Protein AF-A0A522FNX1-F1 (afdb_monomer)

Structure (mmCIF, N/CA/C/O backbone):
data_AF-A0A522FNX1-F1
#
_entry.id   AF-A0A522FNX1-F1
#
loop_
_atom_site.group_PDB
_atom_site.id
_atom_site.type_symbol
_atom_site.label_atom_id
_atom_site.label_alt_id
_atom_site.label_comp_id
_atom_site.label_asym_id
_atom_site.label_entity_id
_atom_site.label_seq_id
_atom_site.pdbx_PDB_ins_code
_atom_site.Cartn_x
_atom_site.Cartn_y
_atom_site.Cartn_z
_atom_site.occupancy
_atom_site.B_iso_or_equiv
_atom_site.auth_seq_id
_atom_site.auth_comp_id
_atom_site.auth_asym_id
_atom_site.auth_atom_id
_atom_site.pdbx_PDB_model_num
ATOM 1 N N . MET A 1 1 ? 17.666 9.784 -71.503 1.00 43.00 1 MET A N 1
ATOM 2 C CA . MET A 1 1 ? 17.856 9.329 -70.105 1.00 43.00 1 MET A CA 1
ATOM 3 C C . MET A 1 1 ? 17.173 10.364 -69.218 1.00 43.00 1 MET A C 1
ATOM 5 O O . MET A 1 1 ? 17.655 11.474 -69.120 1.00 43.00 1 MET A O 1
ATOM 9 N N . ARG A 1 2 ? 15.865 10.236 -68.980 1.00 44.34 2 ARG A N 1
ATOM 10 C CA . ARG A 1 2 ? 15.191 9.408 -67.959 1.00 44.34 2 ARG A CA 1
ATOM 11 C C . ARG A 1 2 ? 15.421 9.919 -66.525 1.00 44.34 2 ARG A C 1
ATOM 13 O O . ARG A 1 2 ? 16.422 9.598 -65.908 1.00 44.34 2 ARG A O 1
ATOM 20 N N . LYS A 1 3 ? 14.381 10.586 -66.009 1.00 41.34 3 LYS A N 1
ATOM 21 C CA . LYS A 1 3 ? 13.812 10.338 -64.672 1.00 41.34 3 LYS A CA 1
ATOM 22 C C . LYS A 1 3 ? 14.717 10.638 -63.461 1.00 41.34 3 LYS A C 1
ATOM 24 O O . LYS A 1 3 ? 14.727 9.861 -62.521 1.00 41.34 3 LYS A O 1
ATOM 29 N N . GLY A 1 4 ? 15.450 11.752 -63.458 1.00 39.78 4 GLY A N 1
ATOM 30 C CA . GLY A 1 4 ? 16.242 12.165 -62.284 1.00 39.78 4 GLY A CA 1
ATOM 31 C C . GLY A 1 4 ? 15.577 13.219 -61.392 1.00 39.78 4 GLY A C 1
ATOM 32 O O . GLY A 1 4 ? 15.793 13.231 -60.188 1.00 39.78 4 GLY A O 1
ATOM 33 N N . LEU A 1 5 ? 14.742 14.094 -61.964 1.00 45.50 5 LEU A N 1
ATOM 34 C CA . LEU A 1 5 ? 14.349 15.344 -61.293 1.00 45.50 5 LEU A CA 1
ATOM 35 C C . LEU A 1 5 ? 12.934 15.331 -60.684 1.00 45.50 5 LEU A C 1
ATOM 37 O O . LEU A 1 5 ? 12.597 16.199 -59.892 1.00 45.50 5 LEU A O 1
ATOM 41 N N . LEU A 1 6 ? 12.115 14.324 -61.004 1.00 42.06 6 LEU A N 1
ATOM 42 C CA . LEU A 1 6 ? 10.722 14.211 -60.533 1.00 42.06 6 LEU A CA 1
ATOM 43 C C . LEU A 1 6 ? 10.534 13.239 -59.353 1.00 42.06 6 LEU A C 1
ATOM 45 O O . LEU A 1 6 ? 9.436 13.134 -58.822 1.00 42.06 6 LEU A O 1
ATOM 49 N N . PHE A 1 7 ? 11.597 12.559 -58.910 1.00 42.06 7 PHE A N 1
ATOM 50 C CA . PHE A 1 7 ? 11.557 11.688 -57.724 1.00 42.06 7 PHE A CA 1
ATOM 51 C C . PHE A 1 7 ? 11.962 12.398 -56.427 1.00 42.06 7 PHE A C 1
ATOM 53 O O . PHE A 1 7 ? 11.661 11.907 -55.343 1.00 42.06 7 PHE A O 1
ATOM 60 N N . VAL A 1 8 ? 12.597 13.569 -56.518 1.00 45.12 8 VAL A N 1
ATOM 61 C CA . VAL A 1 8 ? 13.143 14.266 -55.341 1.00 45.12 8 VAL A CA 1
ATOM 62 C C . VAL A 1 8 ? 12.057 15.002 -54.542 1.00 45.12 8 VAL A C 1
ATOM 64 O O . VAL A 1 8 ? 12.231 15.251 -53.356 1.00 45.12 8 VAL A O 1
ATOM 67 N N . VAL A 1 9 ? 10.890 15.272 -55.138 1.00 45.47 9 VAL A N 1
ATOM 68 C CA . VAL A 1 9 ? 9.782 15.962 -54.445 1.00 45.47 9 VAL A CA 1
ATOM 69 C C . VAL A 1 9 ? 8.789 14.980 -53.800 1.00 45.47 9 VAL A C 1
ATOM 71 O O . VAL A 1 9 ? 8.029 15.358 -52.916 1.00 45.47 9 VAL A O 1
ATOM 74 N N . PHE A 1 10 ? 8.823 13.692 -54.168 1.00 41.19 10 PHE A N 1
ATOM 75 C CA . PHE A 1 10 ? 7.916 12.674 -53.612 1.00 41.19 10 PHE A CA 1
ATOM 76 C C . PHE A 1 10 ? 8.484 11.949 -52.376 1.00 41.19 10 PHE A C 1
ATOM 78 O O . PHE A 1 10 ? 7.772 11.214 -51.698 1.00 41.19 10 PHE A O 1
ATOM 85 N N . ALA A 1 11 ? 9.760 12.172 -52.052 1.00 43.91 11 ALA A N 1
ATOM 86 C CA . ALA A 1 11 ? 10.467 11.491 -50.965 1.00 43.91 11 ALA A CA 1
ATOM 87 C C . ALA A 1 11 ? 10.534 12.295 -49.649 1.00 43.91 11 ALA A C 1
ATOM 89 O O . ALA A 1 11 ? 11.288 11.931 -48.754 1.00 43.91 11 ALA A O 1
ATOM 90 N N . ILE A 1 12 ? 9.771 13.389 -49.520 1.00 45.56 12 ILE A N 1
ATOM 91 C CA . ILE A 1 12 ? 9.809 14.278 -48.338 1.00 45.56 12 ILE A CA 1
ATOM 92 C C . ILE A 1 12 ? 8.533 14.168 -47.473 1.00 45.56 12 ILE A C 1
ATOM 94 O O . ILE A 1 12 ? 8.491 14.682 -46.362 1.00 45.56 12 ILE A O 1
ATOM 98 N N . ILE A 1 13 ? 7.502 13.435 -47.913 1.00 48.28 13 ILE A N 1
ATOM 99 C CA . ILE A 1 13 ? 6.225 13.326 -47.170 1.00 48.28 13 ILE A CA 1
ATOM 100 C C . ILE A 1 13 ? 6.156 12.085 -46.253 1.00 48.28 13 ILE A C 1
ATOM 102 O O . ILE A 1 13 ? 5.306 12.000 -45.372 1.00 48.28 13 ILE A O 1
ATOM 106 N N . ILE A 1 14 ? 7.089 11.138 -46.378 1.00 52.28 14 ILE A N 1
ATOM 107 C CA . ILE A 1 14 ? 7.060 9.858 -45.650 1.00 52.28 14 ILE A CA 1
ATOM 108 C C . ILE A 1 14 ? 8.285 9.775 -44.733 1.00 52.28 14 ILE A C 1
ATOM 110 O O .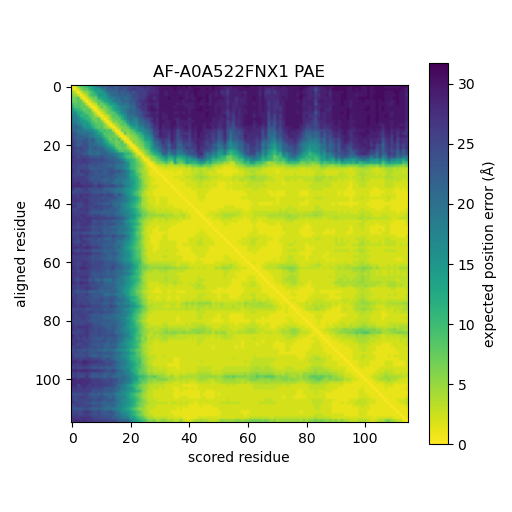 ILE A 1 14 ? 9.223 9.032 -44.995 1.00 52.28 14 ILE A O 1
ATOM 114 N N . GLY A 1 15 ? 8.340 10.594 -43.684 1.00 49.03 15 GLY A N 1
ATOM 115 C CA . GLY A 1 15 ? 9.543 10.630 -42.842 1.00 49.03 15 GLY A CA 1
ATOM 116 C C . GLY A 1 15 ? 9.394 11.281 -41.478 1.00 49.03 15 GLY A C 1
ATOM 117 O O . GLY A 1 15 ? 10.395 11.666 -40.881 1.00 49.03 15 GLY A O 1
ATOM 118 N N . SER A 1 16 ? 8.174 11.461 -40.971 1.00 53.41 16 SER A N 1
ATOM 119 C CA . SER A 1 16 ? 7.977 12.094 -39.660 1.00 53.41 16 SER A CA 1
ATOM 120 C C . SER A 1 16 ? 6.770 11.536 -38.913 1.00 53.41 16 SER A C 1
ATOM 122 O O . SER A 1 16 ? 6.031 12.273 -38.270 1.00 53.41 16 SER A O 1
ATOM 124 N N . ILE A 1 17 ? 6.583 10.214 -38.944 1.00 55.62 17 ILE A N 1
ATOM 125 C CA . ILE A 1 17 ? 5.925 9.548 -37.817 1.00 55.62 17 ILE A CA 1
ATOM 126 C C . ILE A 1 17 ? 6.978 9.491 -36.708 1.00 55.62 17 ILE A C 1
ATOM 128 O O . ILE A 1 17 ? 7.785 8.572 -36.594 1.00 55.62 17 ILE A O 1
ATOM 132 N N . ALA A 1 18 ? 7.044 10.576 -35.938 1.00 54.53 18 ALA A N 1
ATOM 133 C CA . ALA A 1 18 ? 7.683 10.551 -34.641 1.00 54.53 18 ALA A CA 1
ATOM 134 C C . ALA A 1 18 ? 6.888 9.540 -33.810 1.00 54.53 18 ALA A C 1
ATOM 136 O O . ALA A 1 18 ? 5.789 9.836 -33.342 1.00 54.53 18 ALA A O 1
ATOM 137 N N . LEU A 1 19 ? 7.413 8.317 -33.692 1.00 50.06 19 LEU A N 1
ATOM 138 C CA . LEU A 1 19 ? 6.968 7.366 -32.688 1.00 50.06 19 LEU A CA 1
ATOM 139 C C . LEU A 1 19 ? 7.249 7.995 -31.325 1.00 50.06 19 LEU A C 1
ATOM 141 O O . LEU A 1 19 ? 8.305 7.797 -30.727 1.00 50.06 19 LEU A O 1
ATOM 145 N N . THR A 1 20 ? 6.288 8.758 -30.820 1.00 46.41 20 THR A N 1
ATOM 146 C CA . THR A 1 20 ? 6.176 9.018 -29.397 1.00 46.41 20 THR A CA 1
ATOM 147 C C . THR A 1 20 ? 5.803 7.686 -28.759 1.00 46.41 20 THR A C 1
ATOM 149 O O . THR A 1 20 ? 4.629 7.386 -28.553 1.00 46.41 20 THR A O 1
ATOM 152 N N . PHE A 1 21 ? 6.804 6.854 -28.463 1.00 45.53 21 PHE A N 1
ATOM 153 C CA . PHE A 1 21 ? 6.679 5.868 -27.399 1.00 45.53 21 PHE A CA 1
ATOM 154 C C . PHE A 1 21 ? 6.506 6.670 -26.113 1.00 45.53 21 PHE A C 1
ATOM 156 O O . PHE A 1 21 ? 7.459 6.971 -25.399 1.00 45.53 21 PHE A O 1
ATOM 163 N N . THR A 1 22 ? 5.266 7.075 -25.845 1.00 48.34 22 THR A N 1
ATOM 164 C CA . THR A 1 22 ? 4.830 7.411 -24.50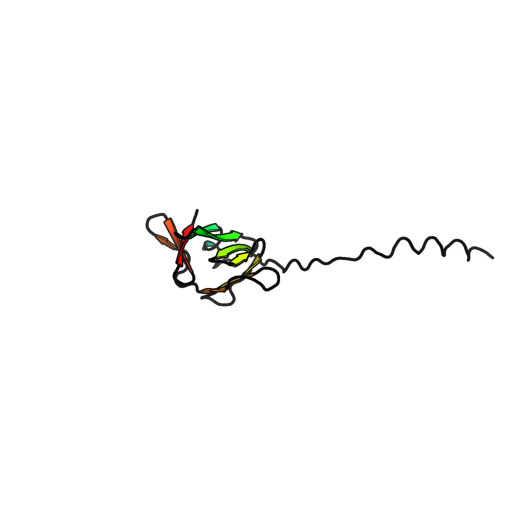1 1.00 48.34 22 THR A CA 1
ATOM 165 C C . THR A 1 22 ? 5.256 6.234 -23.644 1.00 48.34 22 THR A C 1
ATOM 167 O O . THR A 1 22 ? 4.785 5.115 -23.860 1.00 48.34 22 THR A O 1
ATOM 170 N N . GLY A 1 23 ? 6.204 6.464 -22.738 1.00 47.66 23 GLY A N 1
ATOM 171 C CA . GLY A 1 23 ? 6.599 5.501 -21.726 1.00 47.66 23 GLY A CA 1
ATOM 172 C C . GLY A 1 23 ? 5.413 5.224 -20.810 1.00 47.66 23 GLY A C 1
ATOM 173 O O . GLY A 1 23 ? 5.366 5.705 -19.685 1.00 47.66 23 GLY A O 1
ATOM 174 N N . CYS A 1 24 ? 4.432 4.459 -21.289 1.00 57.84 24 CYS A N 1
ATOM 175 C CA . CYS A 1 24 ? 3.537 3.719 -20.427 1.00 57.84 24 CYS A CA 1
ATOM 176 C C . CYS A 1 24 ? 4.442 2.731 -19.706 1.00 57.84 24 CYS A C 1
ATOM 178 O O . CYS A 1 24 ? 4.839 1.716 -20.283 1.00 57.84 24 CYS A O 1
ATOM 180 N N . GLY A 1 25 ? 4.829 3.072 -18.473 1.00 59.47 25 GLY A N 1
ATOM 181 C CA . GLY A 1 25 ? 5.470 2.127 -17.569 1.00 59.47 25 GLY A CA 1
ATOM 182 C C . GLY A 1 25 ? 4.707 0.811 -17.663 1.00 59.47 25 GLY A C 1
ATOM 183 O O . GLY A 1 25 ? 3.478 0.801 -17.571 1.00 59.47 25 GLY A O 1
ATOM 184 N N . LYS A 1 26 ? 5.413 -0.275 -17.994 1.00 67.50 26 LYS A N 1
ATOM 185 C CA . LYS A 1 26 ? 4.782 -1.580 -18.190 1.00 67.50 26 LYS A CA 1
ATOM 186 C C . LYS A 1 26 ? 4.015 -1.922 -16.913 1.00 67.50 26 LYS A C 1
ATOM 188 O O . LYS A 1 26 ? 4.617 -2.033 -15.850 1.00 67.50 26 LYS A O 1
ATOM 193 N N . LYS A 1 27 ? 2.695 -2.059 -17.019 1.00 81.88 27 LYS A N 1
ATOM 194 C CA . LYS A 1 27 ? 1.851 -2.537 -15.923 1.00 81.88 27 LYS A CA 1
ATOM 195 C C . LYS A 1 27 ? 1.909 -4.056 -15.937 1.00 81.88 27 LYS A C 1
ATOM 197 O O . LYS A 1 27 ? 1.561 -4.680 -16.939 1.00 81.88 27 LYS A O 1
ATOM 202 N N . THR A 1 28 ? 2.424 -4.637 -14.865 1.00 86.81 28 THR A N 1
ATOM 203 C CA . THR A 1 28 ? 2.502 -6.087 -14.690 1.00 86.81 28 THR A CA 1
ATOM 204 C C . THR A 1 28 ? 1.29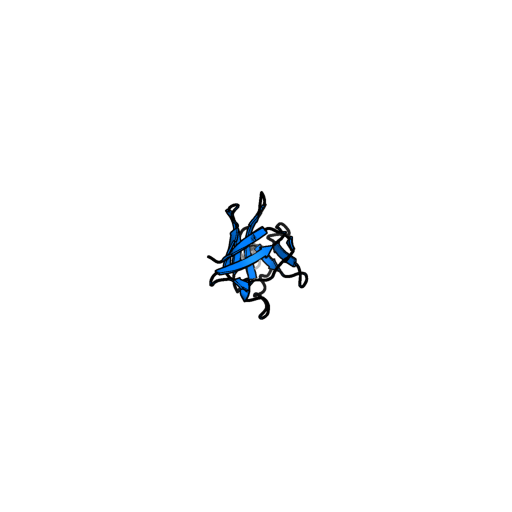0 -6.562 -13.901 1.00 86.81 28 THR A C 1
ATOM 206 O O . THR A 1 28 ? 1.042 -6.006 -12.833 1.00 86.81 28 THR A O 1
ATOM 209 N N . PRO A 1 29 ? 0.554 -7.584 -14.371 1.00 94.44 29 PRO A N 1
ATOM 210 C CA . PRO A 1 29 ? -0.566 -8.147 -13.626 1.00 94.44 29 PRO A CA 1
ATOM 211 C C . PRO A 1 29 ? -0.211 -8.485 -12.177 1.00 94.44 29 PRO A C 1
ATOM 213 O O . PRO A 1 29 ? 0.915 -8.891 -11.881 1.00 94.44 29 PRO A O 1
ATOM 216 N N . ILE A 1 30 ? -1.192 -8.343 -11.285 1.00 96.81 30 ILE A N 1
ATOM 217 C CA . ILE A 1 30 ? -1.007 -8.633 -9.862 1.00 96.81 30 ILE A CA 1
ATOM 218 C C . ILE A 1 30 ? -0.676 -10.127 -9.685 1.00 96.81 30 ILE A C 1
ATOM 220 O O . ILE A 1 30 ? -1.409 -10.971 -10.215 1.00 96.81 30 ILE A O 1
ATOM 224 N N . PRO A 1 31 ? 0.394 -10.472 -8.942 1.00 94.62 31 PRO A N 1
ATOM 225 C CA . PRO A 1 31 ? 0.747 -11.856 -8.649 1.00 94.62 31 PRO A CA 1
ATOM 226 C C . PRO A 1 31 ? -0.394 -12.642 -7.996 1.00 94.62 31 PRO A C 1
ATOM 228 O O . PRO A 1 31 ? -1.218 -12.091 -7.262 1.00 94.62 31 PRO A O 1
ATOM 231 N N . GLN A 1 32 ? -0.427 -13.954 -8.239 1.00 94.38 32 GLN A N 1
ATOM 232 C CA . GLN A 1 32 ? -1.487 -14.841 -7.750 1.00 94.38 32 GLN A CA 1
ATOM 233 C C . GLN A 1 32 ? -1.655 -14.780 -6.222 1.00 94.38 32 GLN A C 1
ATOM 235 O O . GLN A 1 32 ? -2.781 -14.765 -5.734 1.00 94.38 32 GLN A O 1
ATOM 240 N N . ASP A 1 33 ? -0.551 -14.705 -5.482 1.00 94.81 33 ASP A N 1
ATOM 241 C CA . ASP A 1 33 ? -0.487 -14.627 -4.018 1.00 94.81 33 ASP A CA 1
ATOM 242 C C . ASP A 1 33 ? -0.846 -13.238 -3.455 1.00 94.81 33 ASP A C 1
ATOM 244 O O . ASP A 1 33 ? -0.872 -13.044 -2.242 1.00 94.81 33 ASP A O 1
ATOM 248 N N . LYS A 1 34 ? -1.125 -12.260 -4.328 1.00 96.75 34 LYS A N 1
ATOM 249 C CA . LYS A 1 34 ? -1.495 -10.879 -3.978 1.00 96.75 34 LYS A CA 1
ATOM 250 C C . LYS A 1 34 ? -2.877 -10.480 -4.495 1.00 96.75 34 LYS A C 1
ATOM 252 O O . LYS A 1 34 ? -3.248 -9.311 -4.411 1.00 96.75 34 LYS A O 1
ATOM 257 N N . LYS A 1 35 ? -3.665 -11.428 -5.007 1.00 96.81 35 LYS A N 1
ATOM 258 C CA . LYS A 1 35 ? -4.993 -11.156 -5.579 1.00 96.81 35 LYS A CA 1
ATOM 259 C C . LYS A 1 35 ? -5.958 -10.473 -4.614 1.00 96.81 35 LYS A C 1
ATOM 261 O O . LYS A 1 35 ? -6.747 -9.644 -5.057 1.00 96.81 35 LYS A O 1
ATOM 266 N N . ASP A 1 36 ? -5.848 -10.734 -3.317 1.00 97.69 36 ASP A N 1
ATOM 267 C CA . ASP A 1 36 ? -6.759 -10.158 -2.321 1.00 97.69 36 ASP A CA 1
ATOM 268 C C . ASP A 1 36 ? -6.625 -8.636 -2.187 1.00 97.69 36 ASP A C 1
ATOM 270 O O . ASP A 1 36 ? -7.582 -7.967 -1.791 1.00 97.69 36 ASP A O 1
ATOM 274 N N . TYR A 1 37 ? -5.484 -8.071 -2.605 1.00 97.88 37 TYR A N 1
ATOM 275 C CA . TYR A 1 37 ? -5.264 -6.625 -2.678 1.00 97.88 37 TYR A CA 1
ATOM 276 C C . TYR A 1 37 ? -6.072 -5.954 -3.795 1.00 97.88 37 TYR A C 1
ATOM 278 O O . TYR A 1 37 ? -6.278 -4.745 -3.735 1.00 97.88 37 TYR A O 1
ATOM 286 N N . ILE A 1 38 ? -6.543 -6.693 -4.806 1.00 98.31 38 ILE A N 1
ATOM 287 C CA . ILE A 1 38 ? -7.345 -6.132 -5.901 1.00 98.31 38 ILE A CA 1
ATOM 288 C C . ILE A 1 38 ? -8.663 -5.602 -5.337 1.00 98.31 38 ILE A C 1
ATOM 290 O O . ILE A 1 38 ? -9.385 -6.329 -4.654 1.00 98.31 38 ILE A O 1
ATOM 294 N N . GLY A 1 39 ? -8.994 -4.353 -5.649 1.00 98.12 39 GLY A N 1
ATOM 295 C CA . GLY A 1 39 ? -10.215 -3.690 -5.202 1.00 98.12 39 GLY A CA 1
ATOM 296 C C . GLY A 1 39 ? -10.017 -2.203 -4.934 1.00 98.12 39 GLY A C 1
ATOM 297 O O . GLY A 1 39 ? -8.968 -1.631 -5.236 1.00 98.12 39 GLY A O 1
ATOM 298 N N . THR A 1 40 ? -11.049 -1.595 -4.357 1.00 98.44 40 THR A N 1
ATOM 299 C CA . THR A 1 40 ? -11.030 -0.210 -3.881 1.00 98.44 40 THR A CA 1
ATOM 300 C C . THR A 1 40 ? -11.005 -0.222 -2.363 1.00 98.44 40 THR A C 1
ATOM 302 O O . THR A 1 40 ? -11.858 -0.836 -1.731 1.00 98.44 40 THR A O 1
ATOM 305 N N . TRP A 1 41 ? -10.024 0.459 -1.792 1.00 98.50 41 TRP A N 1
ATOM 306 C CA . TRP A 1 41 ? -9.735 0.508 -0.369 1.00 98.50 41 TRP A CA 1
ATOM 307 C C . TRP A 1 41 ? -9.872 1.942 0.114 1.00 98.50 41 TRP A C 1
ATOM 309 O O . TRP A 1 41 ? -9.234 2.837 -0.441 1.00 98.50 41 TRP A O 1
ATOM 319 N N . ILE A 1 42 ? -10.689 2.161 1.141 1.00 98.19 42 ILE A N 1
ATOM 320 C CA . ILE A 1 42 ? -10.971 3.492 1.681 1.00 98.19 42 ILE A CA 1
ATOM 321 C C . ILE A 1 42 ? -10.678 3.509 3.179 1.00 98.19 42 ILE A C 1
ATOM 323 O O . ILE A 1 42 ? -11.150 2.648 3.926 1.00 98.19 42 ILE A O 1
ATOM 327 N N . SER A 1 43 ? -9.883 4.478 3.625 1.00 97.88 43 SER A N 1
ATOM 328 C CA . SER A 1 43 ? -9.618 4.708 5.045 1.00 97.88 43 SER A CA 1
ATOM 329 C C . SER A 1 43 ? -10.695 5.592 5.684 1.00 97.88 43 SER A C 1
ATOM 331 O O . SER A 1 43 ? -11.486 6.257 5.012 1.00 97.88 43 SER A O 1
ATOM 333 N N . ARG A 1 44 ? -10.694 5.685 7.018 1.00 95.94 44 ARG A N 1
ATOM 334 C CA . ARG A 1 44 ? -11.571 6.630 7.738 1.00 95.94 44 ARG A CA 1
ATOM 335 C C . ARG A 1 44 ? -11.248 8.100 7.437 1.00 95.94 44 ARG A C 1
ATOM 337 O O . ARG A 1 44 ? -12.136 8.941 7.531 1.00 95.94 44 ARG A O 1
ATOM 344 N N . THR A 1 45 ? -10.005 8.396 7.059 1.00 94.31 45 THR A N 1
ATOM 345 C CA . THR A 1 45 ? -9.521 9.729 6.661 1.00 94.31 45 THR A CA 1
ATOM 346 C C . THR A 1 45 ? -9.806 10.059 5.194 1.00 94.31 45 THR A C 1
ATOM 348 O O . THR A 1 45 ? -9.392 11.117 4.732 1.00 94.31 45 THR A O 1
ATOM 351 N N . GLN A 1 46 ? -10.544 9.201 4.474 1.00 95.50 46 GLN A N 1
ATOM 352 C CA . GLN A 1 46 ? -10.851 9.337 3.041 1.00 95.50 46 GLN A CA 1
ATOM 353 C C . GLN A 1 46 ? -9.629 9.180 2.116 1.00 95.50 46 GLN A C 1
ATOM 355 O O . GLN A 1 46 ? -9.687 9.559 0.940 1.00 95.50 46 GLN A O 1
ATOM 360 N N . ASP A 1 47 ? -8.540 8.580 2.606 1.00 97.81 47 ASP A N 1
ATOM 361 C CA . ASP A 1 47 ? -7.476 8.086 1.733 1.00 97.81 47 ASP A CA 1
ATOM 362 C C . ASP A 1 47 ? -8.022 6.916 0.915 1.00 97.81 47 ASP A C 1
ATOM 364 O O . ASP A 1 47 ? -8.776 6.079 1.418 1.00 97.81 47 ASP A O 1
ATOM 368 N N . THR A 1 48 ? -7.676 6.873 -0.367 1.00 98.19 48 THR A N 1
ATOM 369 C CA . THR A 1 48 ? -8.230 5.910 -1.323 1.00 98.19 48 THR A CA 1
ATOM 370 C C . THR A 1 48 ? -7.116 5.213 -2.080 1.00 98.19 48 THR A C 1
ATOM 372 O O . THR A 1 48 ? -6.259 5.866 -2.672 1.00 98.19 48 THR A O 1
ATOM 375 N N . ILE A 1 49 ? -7.161 3.886 -2.124 1.00 98.31 49 ILE A N 1
ATOM 376 C CA . ILE A 1 49 ? -6.253 3.056 -2.913 1.00 98.31 49 ILE A CA 1
ATOM 377 C C . ILE A 1 49 ? -7.092 2.157 -3.815 1.00 98.31 49 ILE A C 1
ATOM 379 O O . ILE A 1 49 ? -7.924 1.389 -3.345 1.00 98.31 49 ILE A O 1
ATOM 383 N N . VAL A 1 50 ? -6.875 2.240 -5.122 1.00 98.44 50 VAL A N 1
ATOM 384 C CA . VAL A 1 50 ? -7.498 1.353 -6.110 1.00 98.44 50 VAL A CA 1
ATOM 385 C C . VAL A 1 50 ? -6.408 0.482 -6.698 1.00 98.44 50 VAL A C 1
ATOM 387 O O . VAL A 1 50 ? -5.411 1.012 -7.178 1.00 98.44 50 VAL A O 1
ATOM 390 N N . ILE A 1 51 ? -6.605 -0.831 -6.689 1.00 98.19 51 ILE A N 1
ATOM 391 C CA . ILE A 1 51 ? -5.687 -1.817 -7.265 1.00 98.19 51 ILE A CA 1
ATOM 392 C C . ILE A 1 51 ? -6.482 -2.671 -8.245 1.00 98.19 51 ILE A C 1
ATOM 394 O O . ILE A 1 51 ? -7.472 -3.303 -7.875 1.00 98.19 51 ILE A O 1
ATOM 398 N N . ARG A 1 52 ? -6.057 -2.694 -9.506 1.00 97.88 52 ARG A N 1
ATOM 399 C CA . ARG A 1 52 ? -6.693 -3.461 -10.582 1.00 97.88 52 ARG A CA 1
ATOM 400 C C . ARG A 1 52 ? -5.892 -4.726 -10.875 1.00 97.88 52 ARG A C 1
ATOM 402 O O . ARG A 1 52 ? -4.676 -4.760 -10.718 1.00 97.88 52 ARG A O 1
ATOM 409 N N . ALA A 1 53 ? -6.570 -5.763 -11.366 1.00 97.38 53 ALA A N 1
ATOM 410 C CA . ALA A 1 53 ? -5.954 -7.062 -11.656 1.00 97.38 53 ALA A CA 1
ATOM 411 C C . ALA A 1 53 ? -4.783 -6.987 -12.656 1.00 97.38 53 ALA A C 1
ATOM 413 O O . ALA A 1 53 ? -3.839 -7.768 -12.574 1.00 97.38 53 ALA A O 1
ATOM 414 N N . ASN A 1 54 ? -4.821 -6.021 -13.577 1.00 95.75 54 ASN A N 1
ATOM 415 C CA . ASN A 1 54 ? -3.770 -5.779 -14.566 1.00 95.75 54 ASN A CA 1
ATOM 416 C C . ASN A 1 54 ? -2.528 -5.055 -14.003 1.00 95.75 54 ASN A C 1
ATOM 418 O O . ASN A 1 54 ? -1.627 -4.738 -14.775 1.00 95.75 54 ASN A O 1
ATOM 422 N N . GLY A 1 55 ? -2.481 -4.779 -12.696 1.00 96.00 55 GLY A N 1
ATOM 423 C CA . GLY A 1 55 ? -1.379 -4.062 -12.053 1.00 96.00 55 GLY A CA 1
ATOM 424 C C . GLY A 1 55 ? -1.497 -2.546 -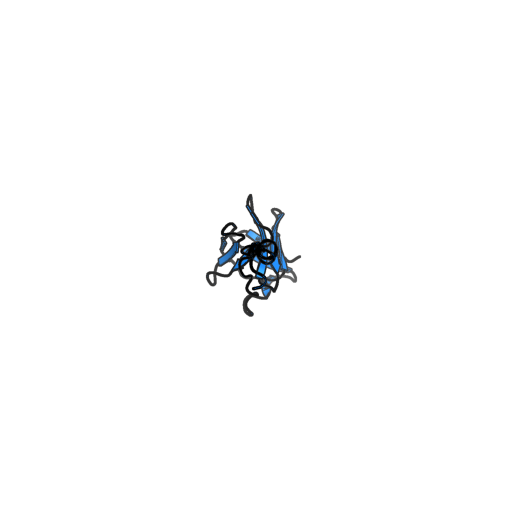12.093 1.00 96.00 55 GLY A C 1
ATOM 425 O O . GLY A 1 55 ? -0.577 -1.854 -11.673 1.00 96.00 55 GLY A O 1
ATOM 426 N N . GLU A 1 56 ? -2.599 -1.999 -12.603 1.00 96.69 56 GLU A N 1
ATOM 427 C CA . GLU A 1 56 ? -2.850 -0.566 -12.514 1.00 96.69 56 GLU A CA 1
ATOM 428 C C . GLU A 1 56 ? -3.316 -0.173 -11.111 1.00 96.69 56 GLU A C 1
ATOM 430 O O . GLU A 1 56 ? -4.146 -0.863 -10.514 1.00 96.69 56 GLU A O 1
ATOM 435 N N . GLY A 1 57 ? -2.846 0.973 -10.619 1.00 96.88 57 GLY A N 1
ATOM 436 C CA . GLY A 1 57 ? -3.277 1.521 -9.345 1.00 96.88 57 GLY A CA 1
ATOM 437 C C . GLY A 1 57 ? -3.517 3.024 -9.350 1.00 96.88 57 GLY A C 1
ATOM 438 O O . GLY A 1 57 ? -2.864 3.786 -10.065 1.00 96.88 57 GLY A O 1
ATOM 439 N N . ASN A 1 58 ? -4.454 3.444 -8.505 1.00 97.56 58 ASN A N 1
ATOM 440 C CA . ASN A 1 58 ? -4.656 4.839 -8.128 1.00 97.56 58 ASN A CA 1
ATOM 441 C C . ASN A 1 58 ? -4.437 4.955 -6.620 1.00 97.56 58 ASN A C 1
ATOM 443 O O . ASN A 1 58 ? -4.854 4.073 -5.872 1.00 97.56 58 ASN A O 1
ATOM 447 N N . ALA A 1 59 ? -3.823 6.041 -6.170 1.00 97.69 59 ALA A N 1
ATOM 448 C CA . ALA A 1 59 ? -3.603 6.290 -4.755 1.00 97.69 59 ALA A CA 1
ATOM 449 C C . ALA A 1 59 ? -3.861 7.761 -4.444 1.00 97.69 59 ALA A C 1
ATOM 451 O O . ALA A 1 59 ? 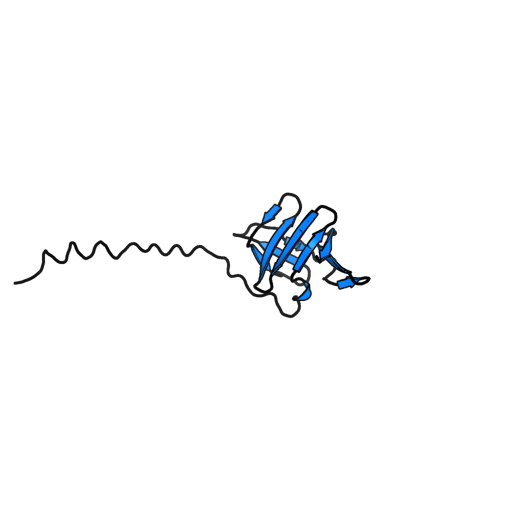-3.297 8.637 -5.091 1.00 97.69 59 ALA A O 1
ATOM 452 N N . LYS A 1 60 ? -4.688 8.021 -3.440 1.00 97.81 60 LYS A N 1
ATOM 453 C CA . LYS A 1 60 ? -4.833 9.308 -2.770 1.00 97.81 60 LYS A CA 1
ATOM 454 C C . LYS A 1 60 ? -4.502 9.057 -1.306 1.00 97.81 60 LYS A C 1
ATOM 456 O O . LYS A 1 60 ? -5.324 8.480 -0.605 1.00 97.81 60 LYS A O 1
ATOM 461 N N . VAL A 1 61 ? -3.287 9.407 -0.898 1.00 96.31 61 VAL A N 1
ATOM 462 C CA . VAL A 1 61 ? -2.769 9.171 0.456 1.00 96.31 61 VAL A CA 1
ATOM 463 C C . VAL A 1 61 ? -2.167 10.474 0.963 1.00 96.31 61 VAL A C 1
ATOM 465 O O . VAL A 1 61 ? -1.168 10.959 0.419 1.00 96.31 61 VAL A O 1
ATOM 468 N N . GLY A 1 62 ? -2.797 11.076 1.971 1.00 93.38 62 GLY A N 1
ATOM 469 C CA . GLY A 1 62 ? -2.437 12.409 2.446 1.00 93.38 62 GLY A CA 1
ATOM 470 C C . GLY A 1 62 ? -2.493 13.444 1.315 1.00 93.38 62 GLY A C 1
ATOM 471 O O . GLY A 1 62 ? -3.515 13.607 0.651 1.00 93.38 62 GLY A O 1
ATOM 472 N N . SER A 1 63 ? -1.379 14.140 1.067 1.00 92.88 63 SER A N 1
ATOM 473 C CA . SER A 1 63 ? -1.246 15.118 -0.025 1.00 92.88 63 SER A CA 1
ATOM 474 C C . SER A 1 63 ? -0.859 14.505 -1.379 1.00 92.88 63 SER A C 1
ATOM 476 O O . SER A 1 63 ? -0.841 15.210 -2.388 1.00 92.88 63 SER A O 1
ATOM 478 N N . THR A 1 64 ? -0.550 13.206 -1.433 1.00 94.31 64 THR A N 1
ATOM 479 C CA . THR A 1 64 ? -0.103 12.540 -2.662 1.00 94.31 64 THR A CA 1
ATOM 480 C C . THR A 1 64 ? -1.292 11.968 -3.417 1.00 94.31 64 THR A C 1
ATOM 482 O O . THR A 1 64 ? -2.055 11.174 -2.871 1.00 94.31 64 THR A O 1
ATOM 485 N N . THR A 1 65 ? -1.433 12.337 -4.691 1.00 96.56 65 THR A N 1
ATOM 486 C CA . THR A 1 65 ? -2.445 11.776 -5.595 1.00 96.56 65 THR A CA 1
ATOM 487 C C . THR A 1 65 ? -1.782 11.242 -6.859 1.00 96.56 65 THR A C 1
ATOM 489 O O . THR A 1 65 ? -1.117 11.984 -7.574 1.00 96.56 65 THR A O 1
ATOM 492 N N . ILE A 1 66 ? -1.991 9.959 -7.146 1.00 95.69 66 ILE A N 1
ATOM 493 C CA . ILE A 1 66 ? -1.506 9.243 -8.326 1.00 95.69 66 ILE A CA 1
ATOM 494 C C . ILE A 1 66 ? -2.694 8.572 -9.008 1.00 95.69 66 ILE A C 1
ATOM 496 O O . ILE A 1 66 ? -3.504 7.908 -8.361 1.00 95.69 66 ILE A O 1
ATOM 500 N N . SER A 1 67 ? -2.780 8.722 -10.326 1.00 94.94 67 SER A N 1
ATOM 501 C CA . SER A 1 67 ? -3.760 8.034 -11.167 1.00 94.94 67 SER A CA 1
ATOM 502 C C . SER A 1 67 ? -3.047 7.272 -12.275 1.00 94.94 67 SER A C 1
ATOM 504 O O . SER A 1 67 ? -2.113 7.793 -12.881 1.00 94.94 67 SER A O 1
ATOM 506 N N . GLY A 1 68 ? -3.484 6.041 -12.539 1.00 93.75 68 GLY A N 1
ATOM 507 C CA . GLY A 1 68 ? -2.943 5.204 -13.608 1.00 93.75 68 GLY A CA 1
ATOM 508 C C . GLY A 1 68 ? -1.512 4.713 -13.368 1.00 93.75 68 GLY A C 1
ATOM 509 O O . GLY A 1 68 ? -0.831 4.377 -14.339 1.00 93.75 68 GLY A O 1
ATOM 510 N N . GLY A 1 69 ? -1.063 4.677 -12.112 1.00 94.69 69 GLY A N 1
ATOM 511 C CA . GLY A 1 69 ? 0.249 4.160 -11.732 1.00 94.69 69 GLY A CA 1
ATOM 512 C C . GLY A 1 69 ? 0.355 2.640 -11.873 1.00 94.69 69 GLY A C 1
ATOM 513 O O . GLY A 1 69 ? -0.640 1.948 -12.094 1.00 94.69 69 GLY A O 1
ATOM 514 N N . SER A 1 70 ? 1.572 2.128 -11.736 1.00 95.81 70 SER A N 1
ATOM 515 C CA . SER A 1 70 ? 1.871 0.704 -11.611 1.00 95.81 70 SER A CA 1
ATOM 516 C C . SER A 1 70 ? 1.908 0.314 -10.137 1.00 95.81 70 SER A C 1
ATOM 518 O O . SER A 1 70 ? 2.537 0.999 -9.327 1.00 95.81 70 SER A O 1
ATOM 520 N N . VAL A 1 71 ? 1.227 -0.780 -9.805 1.00 96.88 71 VAL A N 1
ATOM 521 C CA . VAL A 1 71 ? 1.269 -1.425 -8.492 1.00 96.88 71 VAL A CA 1
ATOM 522 C C . VAL A 1 71 ? 2.396 -2.444 -8.493 1.00 96.88 71 VAL A C 1
ATOM 524 O O . VAL A 1 71 ? 2.414 -3.369 -9.302 1.00 96.88 71 VAL A O 1
ATOM 527 N N . GLU A 1 72 ? 3.318 -2.286 -7.559 1.00 95.75 72 GLU A N 1
ATOM 528 C CA . GLU A 1 72 ? 4.468 -3.159 -7.376 1.00 95.75 72 GLU A CA 1
ATOM 529 C C . GLU A 1 72 ? 4.542 -3.612 -5.918 1.00 95.75 72 GLU A C 1
ATOM 531 O O . GLU A 1 72 ? 4.136 -2.892 -5.005 1.00 95.75 72 GLU A O 1
ATOM 536 N N . PHE A 1 73 ? 5.110 -4.794 -5.699 1.00 95.75 73 PHE A N 1
ATOM 537 C CA . PHE A 1 73 ? 5.444 -5.313 -4.375 1.00 95.75 73 PHE A CA 1
ATOM 538 C C . PHE A 1 73 ? 6.964 -5.505 -4.328 1.00 95.75 73 PHE A C 1
ATOM 540 O O . PHE A 1 73 ? 7.437 -6.596 -4.656 1.00 95.75 73 PHE A O 1
ATOM 547 N N . PRO A 1 74 ? 7.744 -4.448 -4.015 1.00 93.56 74 PRO A N 1
ATOM 548 C CA . PRO A 1 74 ? 9.207 -4.528 -3.980 1.00 93.56 74 PRO A CA 1
ATOM 549 C C . PRO A 1 74 ? 9.715 -5.632 -3.046 1.00 93.56 74 PRO A C 1
ATOM 551 O O . PRO A 1 74 ? 10.732 -6.269 -3.315 1.00 93.56 74 PRO A O 1
ATOM 554 N N . ASP A 1 75 ? 8.974 -5.879 -1.965 1.00 94.56 75 ASP A N 1
ATOM 555 C CA . ASP A 1 75 ? 9.197 -6.960 -1.018 1.00 94.56 75 ASP A CA 1
ATOM 556 C C . ASP A 1 75 ? 7.863 -7.462 -0.429 1.00 94.56 75 ASP A C 1
ATOM 558 O O . ASP A 1 75 ? 6.774 -7.014 -0.792 1.00 94.56 75 ASP A O 1
ATOM 562 N N . LYS A 1 76 ? 7.926 -8.431 0.493 1.00 93.12 76 LYS A N 1
ATOM 563 C CA . LYS A 1 76 ? 6.727 -9.038 1.102 1.00 93.12 76 LYS A CA 1
ATOM 564 C C . LYS A 1 76 ? 5.926 -8.080 1.992 1.00 93.12 76 LYS A C 1
ATOM 566 O O . LYS A 1 76 ? 4.762 -8.362 2.270 1.00 93.12 76 LYS A O 1
ATOM 571 N N . SER A 1 77 ? 6.556 -7.011 2.463 1.00 95.31 77 SER A N 1
ATOM 572 C CA . SER A 1 77 ? 6.065 -6.074 3.470 1.00 95.31 77 SER A CA 1
ATOM 573 C C . SER A 1 77 ? 5.823 -4.669 2.926 1.00 95.31 77 SER A C 1
ATOM 575 O O . SER A 1 77 ? 5.499 -3.782 3.710 1.00 95.31 77 SER A O 1
ATOM 577 N N . THR A 1 78 ? 5.950 -4.443 1.618 1.00 97.25 78 THR A N 1
ATOM 578 C CA . THR A 1 78 ? 5.715 -3.136 1.000 1.00 97.25 78 THR A CA 1
ATOM 579 C C . THR A 1 78 ? 4.851 -3.243 -0.250 1.00 97.25 78 THR A C 1
ATOM 581 O O . THR A 1 78 ? 4.867 -4.237 -0.976 1.00 97.25 78 THR A O 1
ATOM 584 N N . ILE A 1 79 ? 4.075 -2.192 -0.496 1.00 97.38 79 ILE A N 1
ATOM 585 C CA . ILE A 1 79 ? 3.325 -1.976 -1.730 1.00 97.38 79 ILE A CA 1
ATOM 586 C C . ILE A 1 79 ? 3.658 -0.584 -2.260 1.00 97.38 79 ILE A C 1
ATOM 588 O O . ILE A 1 79 ? 3.645 0.397 -1.523 1.00 97.38 79 ILE A O 1
ATOM 592 N N . SER A 1 80 ? 3.977 -0.490 -3.542 1.00 96.94 80 SER A N 1
ATOM 593 C CA . SER A 1 80 ? 4.329 0.754 -4.220 1.00 96.94 80 SER A CA 1
ATOM 594 C C . SER A 1 80 ? 3.310 1.031 -5.314 1.00 96.94 80 SER A C 1
ATOM 596 O O . SER A 1 80 ? 2.998 0.142 -6.100 1.00 96.94 80 SER A O 1
ATOM 598 N N . ILE A 1 81 ? 2.799 2.259 -5.379 1.00 96.50 81 ILE A N 1
ATOM 599 C CA . ILE A 1 81 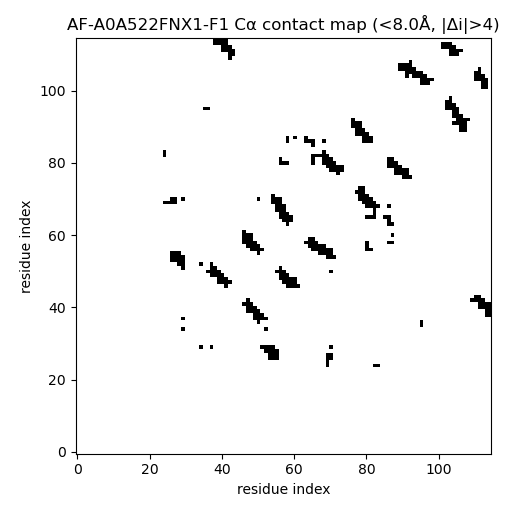? 1.871 2.699 -6.427 1.00 96.50 81 ILE A CA 1
ATOM 600 C C . ILE A 1 81 ? 2.482 3.930 -7.078 1.00 96.50 81 ILE A C 1
ATOM 602 O O . ILE A 1 81 ? 2.409 5.022 -6.520 1.00 96.50 81 ILE A O 1
ATOM 606 N N . LYS A 1 82 ? 3.116 3.766 -8.243 1.00 94.81 82 LYS A N 1
ATOM 607 C CA . LYS A 1 82 ? 3.911 4.838 -8.865 1.00 94.81 82 LYS A CA 1
ATOM 608 C C . LYS A 1 82 ? 3.531 5.103 -10.312 1.00 94.81 82 LYS A C 1
ATOM 610 O O . LYS A 1 82 ? 3.333 4.179 -11.090 1.00 94.81 82 LYS A O 1
ATOM 615 N N . ALA A 1 83 ? 3.501 6.372 -10.697 1.00 92.75 83 ALA A N 1
ATOM 616 C CA . ALA A 1 83 ? 3.412 6.821 -12.080 1.00 92.75 83 ALA A CA 1
ATOM 617 C C . ALA A 1 83 ? 4.636 7.687 -12.396 1.00 92.75 83 ALA A C 1
ATOM 619 O O . ALA A 1 83 ? 4.914 8.646 -11.683 1.00 92.75 83 ALA A O 1
ATOM 620 N N . ILE A 1 84 ? 5.383 7.344 -13.453 1.00 88.00 84 ILE A N 1
ATOM 621 C CA . ILE A 1 84 ? 6.574 8.103 -13.894 1.00 88.00 84 ILE A CA 1
ATOM 622 C C . ILE A 1 84 ? 7.578 8.306 -12.730 1.00 88.00 84 ILE A C 1
ATOM 624 O O . ILE A 1 84 ? 8.145 9.373 -12.532 1.00 88.00 84 ILE A O 1
ATOM 628 N N . GLY A 1 85 ? 7.757 7.270 -11.900 1.00 86.56 85 GLY A N 1
ATOM 629 C CA . GLY A 1 85 ? 8.665 7.291 -10.746 1.00 86.56 85 GLY A CA 1
ATOM 630 C C . GLY A 1 85 ? 8.144 8.010 -9.494 1.00 86.56 85 GLY A C 1
ATOM 631 O O . GLY A 1 85 ? 8.799 7.944 -8.457 1.00 86.56 85 GLY A O 1
ATOM 632 N N . LEU A 1 86 ? 6.967 8.639 -9.545 1.00 91.12 86 LEU A N 1
ATOM 633 C CA . LEU A 1 86 ? 6.357 9.344 -8.418 1.00 91.12 86 LEU A CA 1
ATOM 634 C C . LEU A 1 86 ? 5.198 8.544 -7.828 1.00 91.12 86 LEU A C 1
ATOM 636 O O . LEU A 1 86 ? 4.384 7.992 -8.564 1.00 91.12 86 LEU A O 1
ATOM 640 N N . GLY A 1 87 ? 5.093 8.519 -6.503 1.00 94.25 87 GLY A N 1
ATOM 641 C CA . GLY A 1 87 ? 3.962 7.922 -5.800 1.00 94.25 87 GLY A CA 1
ATOM 642 C C . GLY A 1 87 ? 4.337 7.287 -4.466 1.00 94.25 87 GLY A C 1
ATOM 643 O O . GLY A 1 87 ? 5.525 7.202 -4.138 1.00 94.25 87 GLY A O 1
ATOM 644 N N . PRO A 1 88 ? 3.335 6.872 -3.675 1.00 96.44 88 PRO A N 1
ATOM 645 C CA . PRO A 1 88 ? 3.576 6.311 -2.358 1.00 96.44 88 PRO A CA 1
ATOM 646 C C . PRO A 1 88 ? 4.186 4.907 -2.436 1.00 96.44 88 PRO A C 1
ATOM 648 O O . PRO A 1 88 ? 3.801 4.077 -3.264 1.00 96.44 88 PRO A O 1
ATOM 651 N N . THR A 1 89 ? 5.094 4.636 -1.503 1.00 97.19 89 THR A N 1
ATOM 652 C CA . THR A 1 89 ? 5.470 3.283 -1.088 1.00 97.19 89 THR A CA 1
ATOM 653 C C . THR A 1 89 ? 4.975 3.121 0.339 1.00 97.19 89 THR A C 1
ATOM 655 O O . THR A 1 89 ? 5.421 3.864 1.208 1.00 97.19 89 THR A O 1
ATOM 658 N N . LEU A 1 90 ? 4.064 2.182 0.565 1.00 97.56 90 LEU A N 1
ATOM 659 C CA . LEU A 1 90 ? 3.420 1.957 1.852 1.00 97.56 90 LEU A CA 1
ATOM 660 C C . LEU A 1 90 ? 3.892 0.636 2.453 1.00 97.56 90 LEU A C 1
ATOM 662 O O . LEU A 1 90 ? 3.999 -0.375 1.750 1.00 97.56 90 LEU A O 1
ATOM 666 N N . LYS A 1 91 ? 4.127 0.612 3.762 1.00 98.19 91 LYS A N 1
ATOM 667 C CA . LYS A 1 91 ? 4.397 -0.615 4.507 1.00 98.19 91 LYS A CA 1
ATOM 668 C C . LYS A 1 91 ? 3.103 -1.385 4.738 1.00 98.19 91 LYS A C 1
ATOM 670 O O . LYS A 1 91 ? 2.114 -0.838 5.203 1.00 98.19 91 LYS A O 1
ATOM 675 N N . ILE A 1 92 ? 3.125 -2.683 4.482 1.00 98.25 92 ILE A N 1
ATOM 676 C CA . ILE A 1 92 ? 2.057 -3.624 4.801 1.00 98.25 92 ILE A CA 1
ATOM 677 C C . ILE A 1 92 ? 2.233 -4.037 6.264 1.00 98.25 92 ILE A C 1
ATOM 679 O O . ILE A 1 92 ? 3.055 -4.894 6.588 1.00 98.25 92 ILE A O 1
ATOM 683 N N . ASN A 1 93 ? 1.473 -3.417 7.165 1.00 97.94 93 ASN A N 1
ATOM 684 C CA . ASN A 1 93 ? 1.448 -3.808 8.575 1.00 97.94 93 ASN A CA 1
ATOM 685 C C . ASN A 1 93 ? 0.590 -5.055 8.793 1.00 97.94 93 ASN A C 1
ATOM 687 O O . ASN A 1 93 ? 0.947 -5.905 9.604 1.00 97.94 93 ASN A O 1
ATOM 691 N N . GLN A 1 94 ? -0.530 -5.160 8.075 1.00 97.50 94 GLN A N 1
ATOM 692 C CA . GLN A 1 94 ? -1.384 -6.345 8.055 1.00 97.50 94 GLN A CA 1
ATOM 693 C C . GLN A 1 94 ? -1.896 -6.568 6.627 1.00 97.50 94 GLN A C 1
ATOM 695 O O . GLN A 1 94 ? -2.406 -5.612 6.032 1.00 97.50 94 GLN A O 1
ATOM 700 N N . PRO A 1 95 ? -1.757 -7.782 6.062 1.00 97.50 95 PRO A N 1
ATOM 701 C CA . PRO A 1 95 ? -2.275 -8.087 4.733 1.00 97.50 95 PRO A CA 1
ATOM 702 C C . PRO A 1 95 ? -3.814 -8.044 4.711 1.00 97.50 95 PRO A C 1
ATOM 704 O O . PRO A 1 95 ? -4.439 -8.077 5.775 1.00 97.50 95 PRO A O 1
ATOM 707 N N . PRO A 1 96 ? -4.429 -7.973 3.515 1.00 97.88 96 PRO A N 1
ATOM 708 C CA . PRO A 1 96 ? -5.865 -8.099 3.341 1.00 97.88 96 PRO A CA 1
ATOM 709 C C . PRO A 1 96 ? -6.398 -9.338 4.049 1.00 97.88 96 PRO A C 1
ATOM 711 O O . PRO A 1 96 ? -5.918 -10.446 3.826 1.00 97.88 96 PRO A O 1
ATOM 714 N N . GLN A 1 97 ? -7.391 -9.131 4.899 1.00 97.50 97 GLN A N 1
ATOM 715 C CA . GLN A 1 97 ? -8.079 -10.192 5.616 1.00 97.50 97 GLN A CA 1
ATOM 716 C C . GLN A 1 97 ? -9.530 -9.791 5.850 1.00 97.50 97 GLN A C 1
ATOM 718 O O . GLN A 1 97 ? -9.853 -8.605 5.975 1.00 97.50 97 GLN A O 1
ATOM 723 N N . GLU A 1 98 ? -10.401 -10.787 5.913 1.00 96.69 98 GLU A N 1
ATOM 724 C CA . GLU A 1 98 ? -11.803 -10.596 6.249 1.00 96.69 98 GLU A CA 1
ATOM 725 C C . GLU A 1 98 ? -11.991 -10.710 7.763 1.00 96.69 98 GLU A C 1
ATOM 727 O O . GLU A 1 98 ? -11.656 -11.725 8.373 1.00 96.69 98 GLU A O 1
ATOM 732 N N . VAL A 1 99 ? -12.518 -9.650 8.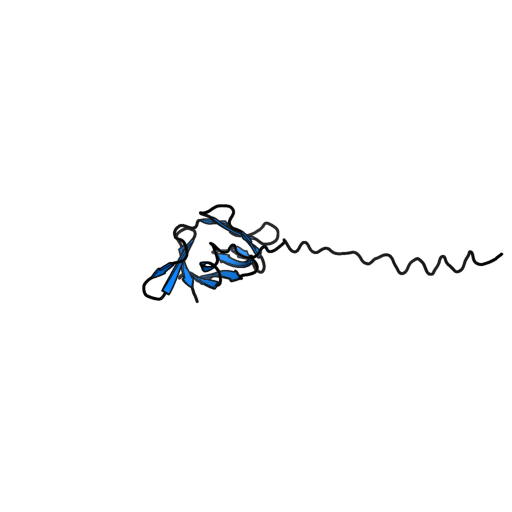374 1.00 94.56 99 VAL A N 1
ATOM 733 C CA . VAL A 1 99 ? -12.846 -9.592 9.801 1.00 94.56 99 VAL A CA 1
ATOM 734 C C . VAL A 1 99 ? -14.311 -9.202 9.912 1.00 94.56 99 VAL A C 1
ATOM 736 O O . VAL A 1 99 ? -14.716 -8.164 9.394 1.00 94.56 99 VAL A O 1
ATOM 739 N N . GLU A 1 100 ? -15.118 -10.054 10.549 1.00 93.06 100 GLU A N 1
ATOM 740 C CA . GLU A 1 100 ? -16.558 -9.814 10.752 1.00 93.06 100 GLU A CA 1
ATOM 741 C C . GLU A 1 100 ? -17.323 -9.504 9.445 1.00 93.06 100 GLU A C 1
ATOM 743 O O . GLU A 1 100 ? -18.185 -8.626 9.395 1.00 93.06 100 GLU A O 1
ATOM 748 N N . GLY A 1 101 ? -16.987 -10.204 8.356 1.00 93.94 101 GLY A N 1
ATOM 749 C CA . GLY A 1 101 ? -17.633 -10.018 7.050 1.00 93.94 101 GLY A CA 1
ATOM 750 C C . GLY A 1 101 ? -17.172 -8.775 6.280 1.00 93.94 101 GLY A C 1
ATOM 751 O O . GLY A 1 101 ? -17.780 -8.409 5.274 1.00 93.94 101 GLY A O 1
ATOM 752 N N . LYS A 1 102 ? -16.128 -8.081 6.753 1.00 95.12 102 LYS A N 1
ATOM 753 C CA . LYS A 1 102 ? -15.561 -6.896 6.100 1.00 95.12 102 LYS A CA 1
ATOM 754 C C . LYS A 1 102 ? -14.087 -7.102 5.805 1.00 95.12 102 LYS A C 1
ATOM 756 O O . LYS A 1 102 ? -13.287 -7.410 6.685 1.00 95.12 102 LYS A O 1
ATOM 761 N N . TRP A 1 103 ? -13.717 -6.871 4.554 1.00 98.00 103 TRP A N 1
ATOM 762 C CA . TRP A 1 103 ? -12.324 -6.889 4.136 1.00 98.00 103 TRP A CA 1
ATOM 763 C C . TRP A 1 103 ? -11.601 -5.637 4.622 1.00 98.00 103 TRP A C 1
ATOM 765 O O . TRP A 1 103 ? -12.038 -4.513 4.357 1.00 98.00 103 TRP A O 1
ATOM 775 N N . GLN A 1 104 ? -10.465 -5.837 5.285 1.00 98.19 104 GLN A N 1
ATOM 776 C CA . GLN A 1 104 ? -9.594 -4.764 5.747 1.00 98.19 104 GLN A CA 1
ATOM 777 C C . GLN A 1 104 ? -8.120 -5.056 5.456 1.00 98.19 104 GLN A C 1
ATOM 779 O O . GLN A 1 104 ? -7.703 -6.209 5.380 1.00 98.19 104 GLN A O 1
ATOM 784 N N . VAL A 1 105 ? -7.326 -3.997 5.322 1.00 98.31 105 VAL A N 1
ATOM 785 C CA . VAL A 1 105 ? -5.862 -4.037 5.185 1.00 98.31 105 VAL A CA 1
ATOM 786 C C . VAL A 1 105 ? -5.262 -2.884 5.987 1.00 98.31 105 VAL A C 1
ATOM 788 O O . VAL A 1 105 ? -5.880 -1.822 6.089 1.00 98.31 105 VAL A O 1
ATOM 791 N N . VAL A 1 106 ? -4.074 -3.068 6.568 1.00 98.12 106 VAL A N 1
ATOM 792 C CA . VAL A 1 106 ? -3.379 -1.997 7.303 1.00 98.12 106 VAL A CA 1
ATOM 793 C C . VAL A 1 106 ? -2.098 -1.628 6.570 1.00 98.12 106 VAL A C 1
ATOM 795 O O . VAL A 1 106 ? -1.173 -2.442 6.489 1.00 98.12 106 VAL A O 1
ATOM 798 N N . LEU A 1 107 ? -2.056 -0.399 6.054 1.00 97.94 107 LEU A N 1
ATOM 799 C CA . LEU A 1 107 ? -0.932 0.158 5.305 1.00 97.94 107 LEU A CA 1
ATOM 800 C C . LEU A 1 107 ? -0.415 1.417 6.007 1.00 97.94 107 LEU A C 1
ATOM 802 O O . LEU A 1 107 ? -1.203 2.318 6.288 1.00 97.94 107 LEU A O 1
ATOM 806 N N . ASP A 1 108 ? 0.879 1.470 6.320 1.00 96.56 108 ASP A N 1
ATOM 807 C CA . ASP A 1 108 ? 1.513 2.531 7.124 1.00 96.56 108 ASP A CA 1
ATOM 808 C C . ASP A 1 108 ? 0.724 2.886 8.398 1.00 96.56 108 ASP A C 1
ATOM 810 O O . ASP A 1 108 ? 0.511 4.045 8.744 1.00 96.56 108 ASP A O 1
ATOM 814 N N . GLY A 1 109 ? 0.228 1.863 9.097 1.00 96.94 109 GLY A N 1
ATOM 815 C CA . GLY A 1 109 ? -0.584 2.013 10.308 1.00 96.94 109 GLY A CA 1
ATOM 816 C C . GLY A 1 109 ? -2.016 2.507 10.068 1.00 96.94 109 GLY A C 1
ATOM 817 O O . GLY A 1 109 ? -2.796 2.567 11.014 1.00 96.94 109 GLY A O 1
ATOM 818 N N . THR A 1 110 ? -2.394 2.812 8.826 1.00 97.69 110 THR A N 1
ATOM 819 C CA . THR A 1 110 ? -3.746 3.238 8.453 1.00 97.69 110 THR A CA 1
ATOM 820 C C . THR A 1 110 ? -4.580 2.034 8.038 1.00 97.69 110 THR A C 1
ATOM 822 O O . THR A 1 110 ? -4.196 1.278 7.145 1.00 97.69 110 THR A O 1
ATOM 825 N N . THR A 1 111 ? -5.740 1.853 8.668 1.00 98.19 111 THR A N 1
ATOM 826 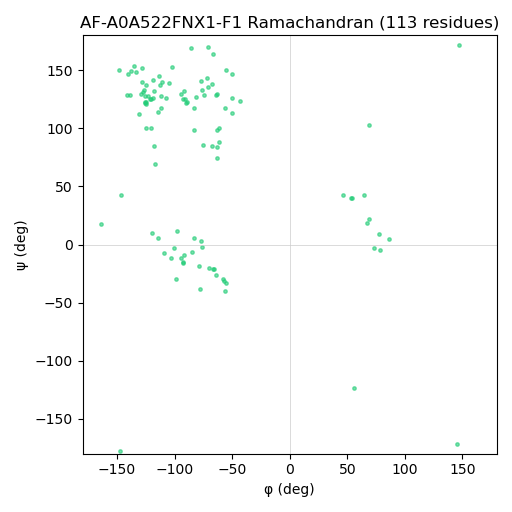C CA . THR A 1 111 ? -6.705 0.817 8.280 1.00 98.19 111 THR A CA 1
ATOM 827 C C . THR A 1 111 ? -7.547 1.285 7.098 1.00 98.19 111 THR A C 1
ATOM 829 O O . THR A 1 111 ? -8.194 2.335 7.163 1.00 98.19 111 THR A O 1
ATOM 832 N N . TYR A 1 112 ? -7.590 0.467 6.052 1.00 98.38 112 TYR A N 1
ATOM 833 C CA . TYR A 1 112 ? -8.461 0.642 4.900 1.00 98.38 112 TYR A CA 1
ATOM 834 C C . TYR A 1 112 ? -9.493 -0.476 4.845 1.00 98.38 112 TYR A C 1
ATOM 836 O O . TYR A 1 112 ? -9.185 -1.629 5.149 1.00 98.38 112 TYR A O 1
ATOM 844 N N . PHE A 1 113 ? -10.693 -0.134 4.394 1.00 98.19 113 PHE A N 1
ATOM 845 C CA . PHE A 1 113 ? -11.799 -1.060 4.199 1.00 98.19 113 PHE A CA 1
ATOM 846 C C . PHE A 1 113 ? -12.098 -1.197 2.716 1.00 98.19 113 PHE A C 1
ATOM 848 O O . PHE A 1 113 ? -12.100 -0.203 1.983 1.00 98.19 113 PHE A O 1
ATOM 855 N N . LYS A 1 114 ? -12.343 -2.427 2.278 1.00 97.62 114 LYS A N 1
ATOM 856 C CA . LYS A 1 114 ? -12.740 -2.698 0.898 1.00 97.62 114 LYS A CA 1
ATOM 857 C C . LYS A 1 114 ? -14.167 -2.193 0.668 1.00 97.62 114 LYS A C 1
ATOM 859 O O . LYS A 1 114 ? -15.022 -2.389 1.533 1.00 97.62 114 LYS A O 1
ATOM 864 N N . GLN A 1 115 ? -14.393 -1.515 -0.455 1.00 93.94 115 GLN A N 1
ATOM 865 C CA . GLN A 1 115 ? -15.724 -1.125 -0.942 1.00 93.94 115 GLN A CA 1
ATOM 866 C C . GLN A 1 115 ? -16.354 -2.223 -1.791 1.00 93.94 115 GLN A C 1
ATOM 868 O O . GLN A 1 115 ? -15.590 -2.906 -2.514 1.00 93.94 115 GLN A O 1
#

Secondary structure (DSSP, 8-state):
---SSSSTTTSSSSS----------PPPPPPGGGGGG-EEEEETT--EEEE-TTSEEEEEETTEEEEEEEEE-SSTTEEEEEBTTBS-EEEEEEEEEEETTEEEEEETTEEEEE-

Mean predicted aligned error: 10.2 Å

Solvent-accessible surface area (backbone atoms only — not comparable to full-atom values): 6830 Å² total; per-residue (Å²): 137,81,89,75,79,78,60,70,76,71,69,72,81,79,77,74,86,73,80,76,76,69,81,69,72,82,53,49,56,54,52,81,96,49,52,76,64,48,43,42,31,39,29,92,87,69,30,36,40,35,33,42,68,57,7,39,17,31,38,36,53,90,93,47,74,40,73,79,8,34,46,43,62,92,47,100,48,36,42,31,40,30,44,97,90,44,61,59,73,39,41,48,75,39,71,69,44,75,55,96,92,39,46,33,32,24,45,70,84,43,60,26,35,58,113

Radius of gyration: 22.97 Å; Cα contacts (8 Å, |Δi|>4): 209; chains: 1; bounding box: 36×31×81 Å

Nearest PDB structures (foldseek):
  4gdz-assembly1_A-3  TM=3.121E-01  e=9.508E-01  Bacteroides eggerthii DSM 20697
  8cbr-assembly1_C  TM=4.720E-01  e=7.771E+00  Human immunodeficiency virus 1
  8cbt-assembly1_A  TM=4.351E-01  e=9.134E+00  Human immunodeficiency virus 1

pLDDT: mean 85.17, std 20.32, range 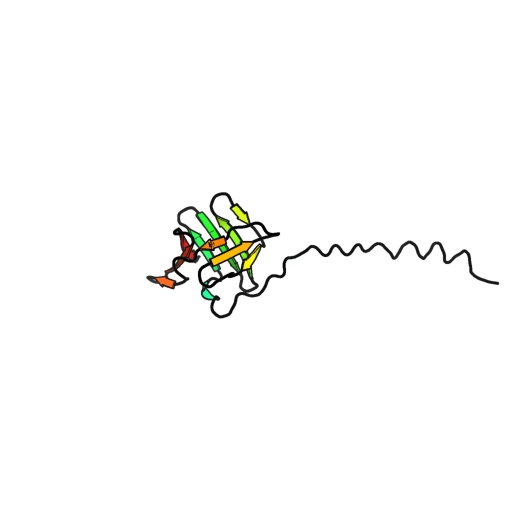[39.78, 98.5]

Sequence (115 aa):
MRKGLLFVVFAIIIGSIALTFTGCGKKTPIPQDKKDYIGTWISRTQDTIVIRANGEGNAKVGSTTISGGSVEFPDKSTISIKAIGLGPTLKINQPPQEVEGKWQVVLDGTTYFKQ

Foldseek 3Di:
DDDDPVVVVVPPPPDDPPPPPPCPPQAAFDDPVQVLVAAWWAFPVRWIWHAHRSQFIWTDDPPDTDHRFGWDDPDPFWIFGDDPRDGDIWGFPDGWDDDPNWTWTATNNTIITGD